Protein AF-A7SXW0-F1 (afdb_monomer_lite)

pLDDT: mean 94.32, std 7.85, range [54.81, 98.62]

Foldseek 3Di:
DQDWDADPDLQDKTWGWDDDPDPDIDIDIHHDPPNPNDDRVVVVVVVVVVVVVVVVVVD

Structure (mmCIF, N/CA/C/O backbone):
data_AF-A7SXW0-F1
#
_entry.id   AF-A7SXW0-F1
#
loop_
_atom_site.group_PDB
_atom_site.id
_atom_site.type_symbol
_atom_site.label_atom_id
_atom_site.label_alt_id
_atom_site.label_comp_id
_atom_site.label_asym_id
_atom_site.label_entity_id
_atom_site.label_seq_id
_atom_site.pdbx_PDB_ins_code
_atom_site.Cartn_x
_atom_site.Cartn_y
_atom_site.Cartn_z
_atom_site.occupancy
_atom_site.B_iso_or_equiv
_atom_site.auth_seq_id
_atom_site.auth_comp_id
_atom_site.auth_asym_id
_atom_site.auth_atom_id
_atom_site.pdbx_PDB_model_num
ATOM 1 N N . ALA A 1 1 ? -5.516 17.523 -0.579 1.00 54.81 1 ALA A N 1
ATOM 2 C CA . ALA A 1 1 ? -4.107 17.412 -1.007 1.00 54.81 1 ALA A CA 1
ATOM 3 C C . ALA A 1 1 ? -3.361 16.554 0.013 1.00 54.81 1 ALA A C 1
ATOM 5 O O . ALA A 1 1 ? -2.921 17.077 1.024 1.00 54.81 1 ALA A O 1
ATOM 6 N N . GLY A 1 2 ? -3.318 15.233 -0.182 1.00 61.97 2 GLY A N 1
ATOM 7 C CA . GLY A 1 2 ? -2.625 14.301 0.719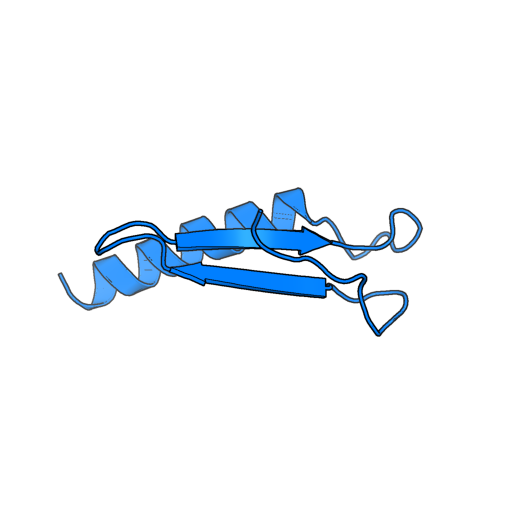 1.00 61.97 2 GLY A CA 1
ATOM 8 C C . GLY A 1 2 ? -1.237 14.007 0.172 1.00 61.97 2 GLY A C 1
ATOM 9 O O . GLY A 1 2 ? -1.100 13.070 -0.603 1.00 61.97 2 GLY A O 1
ATOM 10 N N . GLY A 1 3 ? -0.263 14.881 0.457 1.00 77.69 3 GLY A N 1
ATOM 11 C CA . GLY A 1 3 ? 1.081 14.872 -0.142 1.00 77.69 3 GLY A CA 1
ATOM 12 C C . GLY A 1 3 ? 1.623 13.466 -0.422 1.00 77.69 3 GLY A C 1
ATOM 13 O O . GLY A 1 3 ? 1.545 12.595 0.435 1.00 77.69 3 GLY A O 1
ATOM 14 N N . GLY A 1 4 ? 2.122 13.238 -1.637 1.00 86.06 4 GLY A N 1
ATOM 15 C CA . GLY A 1 4 ? 2.657 11.949 -2.078 1.00 86.06 4 GLY A CA 1
ATOM 16 C C . GLY A 1 4 ? 4.135 12.042 -2.417 1.00 86.06 4 GLY A C 1
ATOM 17 O O . GLY A 1 4 ? 4.645 13.116 -2.738 1.00 86.06 4 GLY A O 1
ATOM 18 N N . PHE A 1 5 ? 4.809 10.902 -2.373 1.00 94.19 5 PHE A N 1
ATOM 19 C CA . PHE A 1 5 ? 6.191 10.749 -2.807 1.00 94.19 5 PHE A CA 1
ATOM 20 C C . PHE A 1 5 ? 6.321 9.497 -3.672 1.00 94.19 5 PHE A C 1
ATOM 22 O O . PHE A 1 5 ? 5.498 8.583 -3.591 1.00 94.19 5 PHE A O 1
ATOM 29 N N . GLY A 1 6 ? 7.337 9.482 -4.533 1.00 95.81 6 GLY A N 1
ATOM 30 C CA . GLY A 1 6 ? 7.672 8.309 -5.336 1.00 95.81 6 GLY A CA 1
ATOM 31 C C . GLY A 1 6 ? 8.284 7.189 -4.486 1.00 9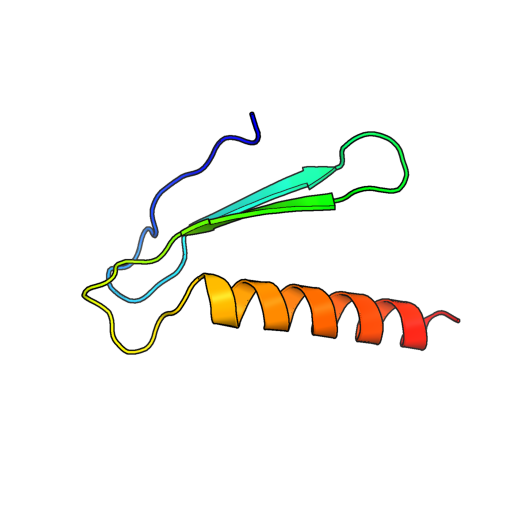5.81 6 GLY A C 1
ATOM 32 O O . GLY A 1 6 ? 8.779 7.456 -3.390 1.00 95.81 6 GLY A O 1
ATOM 33 N N . PRO A 1 7 ? 8.297 5.943 -4.980 1.00 96.94 7 PRO A N 1
ATOM 34 C CA . PRO A 1 7 ? 8.976 4.847 -4.299 1.00 96.94 7 PRO A CA 1
ATOM 35 C C . PRO A 1 7 ? 10.484 5.118 -4.190 1.00 96.94 7 PRO A C 1
ATOM 37 O O . PRO A 1 7 ? 11.104 5.610 -5.135 1.00 96.94 7 PRO A O 1
ATOM 40 N N . VAL A 1 8 ? 11.071 4.783 -3.036 1.00 97.12 8 VAL A N 1
ATOM 41 C CA . VAL A 1 8 ? 12.522 4.924 -2.799 1.00 97.12 8 VAL A CA 1
ATOM 42 C C . VAL A 1 8 ? 13.308 3.848 -3.556 1.00 97.12 8 VAL A C 1
ATOM 44 O O . VAL A 1 8 ? 14.366 4.136 -4.107 1.00 97.12 8 VAL A O 1
ATOM 47 N N . ALA A 1 9 ? 12.775 2.625 -3.611 1.00 96.81 9 ALA A N 1
ATOM 48 C CA . ALA A 1 9 ? 13.323 1.527 -4.404 1.00 96.81 9 ALA A CA 1
ATOM 49 C C . ALA A 1 9 ? 12.705 1.493 -5.811 1.00 96.81 9 ALA A C 1
ATOM 51 O O . ALA A 1 9 ? 11.551 1.885 -6.000 1.00 96.81 9 ALA A O 1
ATOM 52 N N . ASP A 1 10 ? 13.456 0.998 -6.798 1.00 96.75 10 ASP A N 1
ATOM 53 C CA . ASP A 1 10 ? 12.981 0.884 -8.184 1.00 96.75 10 ASP A CA 1
ATOM 54 C C . ASP A 1 10 ? 11.770 -0.043 -8.321 1.00 96.75 10 ASP A C 1
ATOM 56 O O . ASP A 1 10 ? 10.893 0.208 -9.144 1.00 96.75 10 ASP A O 1
ATOM 60 N N . ASP A 1 11 ? 11.708 -1.066 -7.481 1.00 97.25 11 ASP A N 1
ATOM 61 C CA . ASP A 1 11 ? 10.710 -2.128 -7.449 1.00 97.25 11 ASP A CA 1
ATOM 62 C C . ASP A 1 11 ? 9.825 -2.075 -6.191 1.00 97.25 11 ASP A C 1
ATOM 64 O O . ASP A 1 11 ? 9.212 -3.072 -5.806 1.00 97.25 11 ASP A O 1
ATOM 68 N N . GLY A 1 12 ? 9.765 -0.906 -5.546 1.00 97.94 12 GLY A N 1
ATOM 69 C CA . GLY A 1 12 ? 8.989 -0.664 -4.333 1.00 97.94 12 GLY A CA 1
ATOM 70 C C . GLY A 1 12 ? 7.768 0.237 -4.531 1.00 97.94 12 GLY A C 1
ATOM 71 O O . GLY A 1 12 ? 7.390 0.608 -5.646 1.00 97.94 12 GLY A O 1
ATOM 72 N N . TYR A 1 13 ? 7.178 0.634 -3.402 1.00 98.25 13 TYR A N 1
ATOM 73 C CA . TYR A 1 13 ? 6.043 1.555 -3.335 1.00 98.25 13 TYR A CA 1
ATOM 74 C C . TYR A 1 13 ? 6.403 2.811 -2.536 1.00 98.25 13 TYR A C 1
ATOM 76 O O . TYR A 1 13 ? 7.156 2.749 -1.564 1.00 98.25 13 TYR A O 1
ATOM 84 N N . GLY A 1 14 ? 5.856 3.954 -2.941 1.00 97.81 14 GLY A N 1
ATOM 85 C CA . GLY A 1 14 ? 5.737 5.137 -2.095 1.00 97.81 14 GLY A CA 1
ATOM 86 C C . GLY A 1 14 ? 4.320 5.178 -1.542 1.00 97.81 14 GLY A C 1
ATOM 87 O O . GLY A 1 14 ? 3.368 5.079 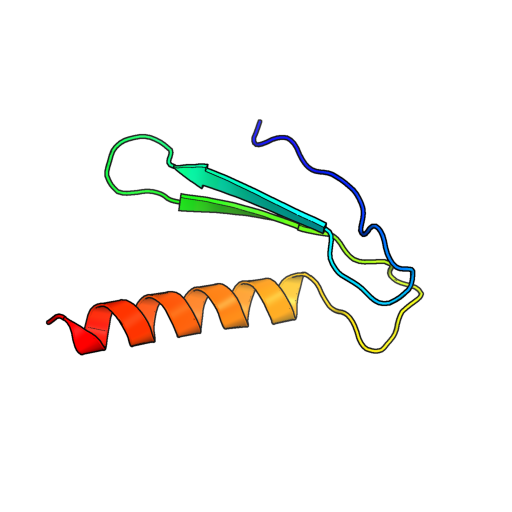-2.313 1.00 97.81 14 GLY A O 1
ATOM 88 N N . VAL A 1 15 ? 4.165 5.279 -0.222 1.00 96.94 15 VAL A N 1
ATOM 89 C CA . VAL A 1 15 ? 2.846 5.261 0.423 1.00 96.94 15 VAL A CA 1
ATOM 90 C C . VAL A 1 15 ? 2.797 6.341 1.486 1.00 96.94 15 VAL A C 1
ATOM 92 O O . VAL A 1 15 ? 3.576 6.322 2.437 1.00 96.94 15 VAL A O 1
ATOM 95 N N . SER A 1 16 ? 1.857 7.263 1.344 1.00 95.75 16 SER A N 1
ATOM 96 C CA . SER A 1 16 ? 1.486 8.208 2.391 1.00 95.75 16 SER A CA 1
ATOM 97 C C . SER A 1 16 ? -0.004 8.094 2.682 1.00 95.75 16 SER A C 1
ATOM 99 O O . SER A 1 16 ? -0.786 7.649 1.838 1.00 95.75 16 SER A O 1
ATOM 101 N N . TYR A 1 17 ? -0.399 8.488 3.887 1.00 94.62 17 TYR A N 1
ATOM 102 C CA . TYR A 1 17 ? -1.796 8.510 4.287 1.00 94.62 17 TYR A CA 1
ATOM 103 C C . TYR A 1 17 ? -2.112 9.741 5.129 1.00 94.62 17 TYR A C 1
ATOM 105 O O . TYR A 1 17 ? -1.225 10.359 5.722 1.00 94.62 17 TYR A O 1
ATOM 113 N N . ILE A 1 18 ? -3.390 10.098 5.168 1.00 93.69 18 ILE A N 1
ATOM 114 C CA . ILE A 1 18 ? -3.920 11.130 6.051 1.00 93.69 18 ILE A CA 1
ATOM 115 C C . ILE A 1 18 ? -5.253 10.665 6.625 1.00 93.69 18 ILE A C 1
ATOM 117 O O . ILE A 1 18 ? -6.128 10.210 5.889 1.00 93.69 18 ILE A O 1
ATOM 121 N N . ILE A 1 19 ? -5.398 10.804 7.940 1.00 92.38 19 ILE A N 1
ATOM 122 C CA . ILE A 1 19 ? -6.687 10.682 8.618 1.00 92.38 19 ILE A CA 1
ATOM 123 C C . ILE A 1 19 ? -7.397 12.021 8.435 1.00 92.38 19 ILE A C 1
ATOM 125 O O . ILE A 1 19 ? -6.877 13.070 8.821 1.00 92.38 19 ILE A O 1
ATOM 129 N N . ALA A 1 20 ? -8.545 11.997 7.775 1.00 88.62 20 ALA A N 1
ATOM 130 C CA . ALA A 1 20 ? -9.326 13.180 7.469 1.00 88.62 20 ALA A CA 1
ATOM 131 C C . ALA A 1 20 ? -10.618 13.163 8.283 1.00 88.62 20 ALA A C 1
ATOM 133 O O . ALA A 1 20 ? -11.544 12.414 7.989 1.00 88.62 20 ALA A O 1
ATOM 134 N N . GLY A 1 21 ? -10.686 14.022 9.297 1.00 88.38 21 GLY A N 1
ATOM 135 C CA . GLY A 1 21 ? -11.776 13.964 10.267 1.00 88.38 21 GLY A CA 1
ATOM 136 C C . GLY A 1 21 ? -11.624 12.748 11.179 1.00 88.38 21 GLY A C 1
ATOM 137 O O . GLY A 1 21 ? -10.509 12.430 11.585 1.00 88.38 21 GLY A O 1
ATOM 138 N N . GLU A 1 22 ? -12.740 12.105 11.506 1.00 90.12 22 GLU A N 1
ATOM 139 C CA . GLU A 1 22 ? -12.796 11.029 12.505 1.00 90.12 22 GLU A CA 1
ATOM 140 C C . GLU A 1 22 ? -12.8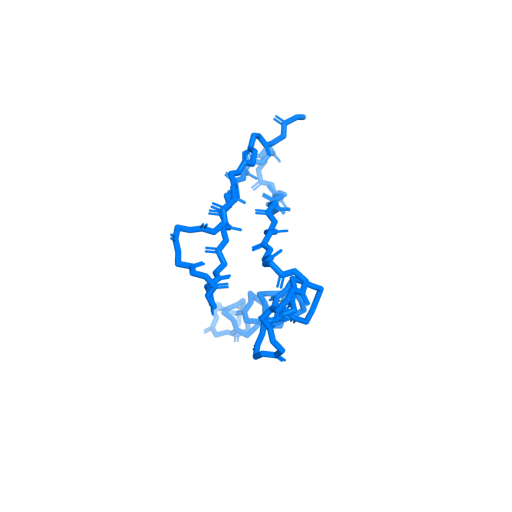35 9.636 11.853 1.00 90.12 22 GLU A C 1
ATOM 142 O O . GLU A 1 22 ? -12.135 8.737 12.309 1.00 90.12 22 GLU A O 1
ATOM 147 N N . ASP A 1 23 ? -13.537 9.492 10.722 1.00 88.81 23 ASP A N 1
ATOM 148 C CA . ASP A 1 23 ? -13.883 8.175 10.161 1.00 88.81 23 ASP A CA 1
ATOM 149 C C . ASP A 1 23 ? -13.343 7.928 8.743 1.00 88.81 23 ASP A C 1
ATOM 151 O O . ASP A 1 23 ? -13.813 7.031 8.045 1.00 88.81 23 ASP A O 1
ATOM 155 N N . GLN A 1 24 ? -12.421 8.760 8.247 1.00 91.25 24 GLN A N 1
ATOM 156 C CA . GLN A 1 24 ? -11.917 8.645 6.874 1.00 91.25 24 GLN A CA 1
ATOM 157 C C . GLN A 1 24 ? -10.394 8.586 6.834 1.00 91.25 24 GLN A C 1
ATOM 159 O O . GLN A 1 24 ? -9.697 9.432 7.399 1.00 91.25 24 GLN A O 1
ATOM 164 N N . LEU A 1 25 ? -9.877 7.614 6.087 1.00 93.19 25 LEU A N 1
ATOM 165 C CA . LEU A 1 25 ? -8.457 7.432 5.827 1.00 93.19 25 LEU A CA 1
ATOM 166 C C . LEU A 1 25 ? -8.207 7.537 4.322 1.00 93.19 25 LEU A C 1
ATOM 168 O O . LEU A 1 25 ? -8.755 6.774 3.532 1.00 93.19 25 LEU A O 1
ATOM 172 N N . PHE A 1 26 ? -7.369 8.486 3.914 1.00 93.94 26 PHE A N 1
ATOM 173 C CA . PHE A 1 26 ? -6.977 8.649 2.517 1.00 93.94 26 PHE A CA 1
ATOM 174 C C . PHE A 1 26 ? -5.556 8.147 2.310 1.00 93.94 26 PHE A C 1
ATOM 176 O O . PHE A 1 26 ? -4.644 8.600 2.998 1.00 93.94 26 PHE A O 1
ATOM 183 N N . PHE A 1 27 ? -5.359 7.292 1.308 1.00 95.62 27 PHE A N 1
ATOM 184 C CA . PHE A 1 27 ? -4.045 6.806 0.893 1.00 95.62 27 PHE A CA 1
ATOM 185 C C . PHE A 1 27 ? -3.612 7.427 -0.438 1.00 95.62 27 PHE A C 1
ATOM 187 O O . PHE A 1 27 ? -4.399 7.536 -1.378 1.00 95.62 27 PHE A O 1
ATOM 194 N N . HIS A 1 28 ? -2.332 7.779 -0.540 1.00 96.81 28 HIS A N 1
ATOM 195 C CA . HIS A 1 28 ? -1.662 8.087 -1.798 1.00 96.81 28 HIS A CA 1
ATOM 196 C C . HIS A 1 28 ? -0.559 7.054 -2.019 1.00 96.81 28 HIS A C 1
ATOM 198 O O . HIS A 1 28 ? 0.429 7.008 -1.287 1.00 96.81 28 HIS A O 1
ATOM 204 N N . ILE A 1 29 ? -0.751 6.214 -3.034 1.00 97.69 29 ILE A N 1
ATOM 205 C CA . ILE A 1 29 ? 0.127 5.088 -3.350 1.00 97.69 29 ILE A CA 1
ATOM 206 C C . ILE A 1 29 ? 0.744 5.323 -4.723 1.00 97.69 29 ILE A C 1
ATOM 208 O O . ILE A 1 29 ? 0.037 5.587 -5.697 1.00 97.69 29 ILE A O 1
ATOM 212 N N . THR A 1 30 ? 2.061 5.199 -4.809 1.00 97.69 30 THR A N 1
ATOM 213 C CA . THR A 1 30 ? 2.821 5.307 -6.052 1.00 97.69 30 THR A CA 1
ATOM 214 C C . THR A 1 30 ? 3.719 4.087 -6.235 1.00 97.69 30 THR A C 1
ATOM 216 O O . THR A 1 30 ? 4.193 3.483 -5.273 1.00 97.69 30 THR A O 1
ATOM 219 N N . CYS A 1 31 ? 3.964 3.717 -7.488 1.00 98.12 31 CYS A N 1
ATOM 220 C CA . CYS A 1 31 ? 4.968 2.734 -7.877 1.00 98.12 31 CYS A CA 1
ATOM 221 C C . CYS A 1 31 ? 5.525 3.105 -9.257 1.00 98.12 31 CYS A C 1
ATOM 223 O O . CYS A 1 31 ? 4.954 3.947 -9.959 1.00 98.12 31 CYS A O 1
ATOM 225 N N . LYS A 1 32 ? 6.648 2.507 -9.662 1.00 97.94 32 LYS A N 1
ATOM 226 C CA . LYS A 1 32 ? 7.180 2.716 -11.013 1.00 97.94 32 LYS A CA 1
ATOM 227 C C . LYS A 1 32 ? 6.464 1.792 -11.990 1.00 97.94 32 LYS A C 1
ATOM 229 O O . LYS A 1 32 ? 6.473 0.582 -11.813 1.00 97.94 32 LYS A O 1
ATOM 234 N N . HIS A 1 33 ? 5.945 2.339 -13.089 1.00 96.88 33 HIS A N 1
ATOM 235 C CA . HIS A 1 33 ? 5.338 1.530 -14.157 1.00 96.88 33 HIS A CA 1
ATOM 236 C C . HIS A 1 33 ? 6.302 0.506 -14.777 1.00 96.88 33 HIS A C 1
ATOM 238 O O . HIS A 1 33 ? 5.861 -0.511 -15.298 1.00 96.88 33 HIS A O 1
ATOM 244 N N . ALA A 1 34 ? 7.609 0.775 -14.725 1.00 97.12 34 ALA A N 1
ATOM 245 C CA . ALA A 1 34 ? 8.636 -0.123 -15.238 1.00 97.12 34 ALA A CA 1
ATOM 246 C C . ALA A 1 34 ? 8.903 -1.343 -14.335 1.00 97.12 34 ALA A C 1
ATOM 248 O O . ALA A 1 34 ? 9.569 -2.269 -14.786 1.00 97.12 34 ALA A O 1
ATOM 249 N N . ALA A 1 35 ? 8.415 -1.353 -13.088 1.00 97.62 35 ALA A N 1
ATOM 250 C CA . ALA A 1 35 ? 8.611 -2.449 -12.146 1.00 97.62 35 ALA A CA 1
ATOM 251 C C . ALA A 1 35 ? 7.414 -3.420 -12.191 1.00 97.62 35 ALA A C 1
ATOM 253 O O . ALA A 1 35 ? 6.384 -3.149 -11.565 1.00 97.62 35 ALA A O 1
ATOM 254 N N . PRO A 1 36 ? 7.519 -4.558 -12.908 1.00 96.19 36 PRO A N 1
ATOM 255 C CA . PRO A 1 36 ? 6.382 -5.441 -13.195 1.00 96.19 36 PRO A CA 1
ATOM 256 C C . PRO A 1 36 ? 5.835 -6.164 -11.957 1.00 96.19 36 PRO A C 1
ATOM 258 O O . PRO A 1 36 ? 4.724 -6.687 -11.977 1.00 96.19 36 PRO A O 1
ATOM 261 N N . ASN A 1 37 ? 6.608 -6.211 -10.872 1.00 96.69 37 ASN A N 1
ATOM 262 C CA . ASN A 1 37 ? 6.194 -6.767 -9.588 1.00 96.69 37 ASN A CA 1
ATOM 263 C C . ASN A 1 37 ? 5.333 -5.793 -8.762 1.00 96.69 37 ASN A C 1
ATOM 265 O O . ASN A 1 37 ? 4.721 -6.224 -7.780 1.00 96.69 37 ASN A O 1
ATOM 269 N N . THR A 1 38 ? 5.236 -4.520 -9.162 1.00 98.38 38 THR A N 1
ATOM 270 C CA . THR A 1 38 ? 4.469 -3.492 -8.448 1.00 98.38 38 THR A CA 1
ATOM 271 C C . THR A 1 38 ? 3.219 -3.041 -9.199 1.00 98.38 38 THR A C 1
ATOM 273 O O . THR A 1 38 ? 3.221 -2.916 -10.419 1.00 98.38 38 THR A O 1
ATOM 276 N N . ASP A 1 39 ? 2.140 -2.771 -8.462 1.00 98.44 39 ASP A N 1
ATOM 277 C CA . ASP A 1 39 ? 0.913 -2.168 -8.995 1.00 98.44 39 ASP A CA 1
ATOM 278 C C . ASP A 1 39 ? 0.202 -1.406 -7.869 1.00 98.44 39 ASP A C 1
ATOM 280 O O . ASP A 1 39 ? -0.323 -2.012 -6.933 1.00 98.44 39 ASP A O 1
ATOM 284 N N . ALA A 1 40 ? 0.190 -0.073 -7.956 1.00 98.06 40 ALA A N 1
ATOM 285 C CA . ALA A 1 40 ? -0.404 0.796 -6.941 1.00 98.06 40 ALA A CA 1
ATOM 286 C C . ALA A 1 40 ? -1.910 0.551 -6.739 1.00 98.06 40 ALA A C 1
ATOM 288 O O . ALA A 1 40 ? -2.393 0.644 -5.614 1.00 98.06 40 ALA A O 1
ATOM 289 N N . LYS A 1 41 ? -2.656 0.198 -7.796 1.00 98.06 41 LYS A N 1
ATOM 290 C CA . LYS A 1 41 ? -4.095 -0.092 -7.696 1.00 98.06 41 LYS A CA 1
ATOM 291 C C . LYS A 1 41 ? -4.337 -1.445 -7.046 1.00 98.06 41 LYS A C 1
ATOM 293 O O . LYS A 1 41 ? -5.243 -1.575 -6.230 1.00 98.06 41 LYS A O 1
ATOM 298 N N . ARG A 1 42 ? -3.532 -2.454 -7.395 1.00 98.44 42 ARG A N 1
ATOM 299 C CA . ARG A 1 42 ? -3.582 -3.756 -6.717 1.00 98.44 42 ARG A CA 1
ATOM 300 C C . ARG A 1 42 ? -3.243 -3.600 -5.238 1.00 98.44 42 ARG A C 1
ATOM 302 O O . ARG A 1 42 ? -3.964 -4.138 -4.414 1.00 98.44 42 ARG A O 1
ATOM 309 N N . PHE A 1 43 ? -2.200 -2.838 -4.916 1.00 98.44 43 PHE A N 1
ATOM 310 C CA . PHE A 1 43 ? -1.795 -2.595 -3.535 1.00 98.44 43 PHE A CA 1
ATOM 311 C C . PHE A 1 43 ? -2.863 -1.828 -2.740 1.00 98.44 43 PHE A C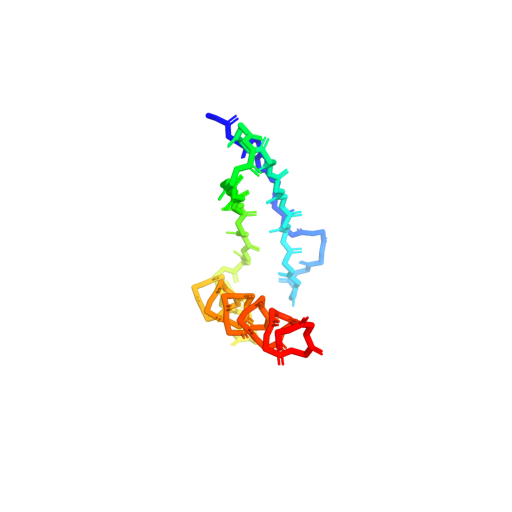 1
ATOM 313 O O . PHE A 1 43 ? -3.121 -2.177 -1.595 1.00 98.44 43 PHE A O 1
ATOM 320 N N . ALA A 1 44 ? -3.548 -0.859 -3.362 1.00 98.25 44 ALA A N 1
ATOM 321 C CA . ALA A 1 44 ? -4.684 -0.168 -2.748 1.00 98.25 44 ALA A CA 1
ATOM 322 C C . ALA A 1 44 ? -5.807 -1.133 -2.341 1.00 98.25 44 ALA A C 1
ATOM 324 O O . ALA A 1 44 ? -6.300 -1.040 -1.224 1.00 98.25 44 ALA A O 1
ATOM 325 N N . ARG A 1 45 ? -6.167 -2.087 -3.214 1.00 98.62 45 ARG A N 1
ATOM 326 C CA . ARG A 1 45 ? -7.163 -3.123 -2.885 1.00 98.62 45 ARG A CA 1
ATOM 327 C C . ARG A 1 45 ? -6.715 -4.007 -1.727 1.00 98.62 45 ARG A C 1
ATOM 329 O O . ARG A 1 45 ? -7.511 -4.282 -0.849 1.00 98.62 45 ARG A O 1
ATOM 336 N N . CYS A 1 46 ? -5.438 -4.390 -1.689 1.00 98.56 46 CYS A N 1
ATOM 337 C CA . CYS A 1 46 ? -4.920 -5.169 -0.565 1.00 98.56 46 CYS A CA 1
ATOM 338 C C . CYS A 1 46 ? -5.005 -4.399 0.761 1.00 98.56 46 CYS A C 1
ATOM 340 O O . CYS A 1 46 ? -5.261 -5.013 1.789 1.00 98.56 46 CYS A O 1
ATOM 342 N N . ILE A 1 47 ? -4.785 -3.078 0.758 1.00 98.19 47 ILE A N 1
ATOM 343 C CA . ILE A 1 47 ? -4.952 -2.253 1.965 1.00 98.19 47 ILE A CA 1
ATOM 344 C C . ILE A 1 47 ? -6.417 -2.232 2.401 1.00 98.19 47 ILE A C 1
ATOM 346 O O . ILE A 1 47 ? -6.676 -2.409 3.582 1.00 98.19 47 ILE A O 1
ATOM 350 N N . ASP A 1 48 ? -7.342 -2.034 1.462 1.00 97.44 48 ASP A N 1
ATOM 351 C CA . ASP A 1 48 ? -8.789 -2.025 1.715 1.00 97.44 48 ASP A CA 1
ATOM 352 C C . ASP A 1 48 ? -9.247 -3.341 2.366 1.00 97.44 48 ASP A C 1
ATOM 354 O O . ASP A 1 48 ? -9.739 -3.338 3.491 1.00 97.44 48 ASP A O 1
ATOM 358 N N . GLU A 1 49 ? -8.928 -4.474 1.730 1.00 98.50 49 GLU A N 1
ATOM 359 C CA . GLU A 1 49 ? -9.201 -5.824 2.247 1.00 98.50 49 GLU A CA 1
ATOM 360 C C . GLU A 1 49 ? -8.556 -6.051 3.627 1.00 98.50 49 GLU A C 1
ATOM 362 O O . GLU A 1 49 ? -9.194 -6.569 4.536 1.00 98.50 49 GLU A O 1
ATOM 367 N N . SER A 1 50 ? -7.310 -5.604 3.827 1.00 98.38 50 SER A N 1
ATOM 368 C CA . SER A 1 50 ? -6.626 -5.765 5.120 1.00 98.38 50 SER A CA 1
ATOM 369 C C . SER A 1 50 ? -7.257 -4.927 6.235 1.00 98.38 50 SER A C 1
ATOM 371 O O . SER A 1 50 ? -7.194 -5.316 7.398 1.00 98.38 50 SER A O 1
ATOM 373 N N . LEU A 1 51 ? -7.804 -3.749 5.920 1.00 97.00 51 LEU A N 1
ATOM 374 C CA . LEU A 1 51 ? -8.485 -2.908 6.907 1.00 97.00 51 LEU A CA 1
ATOM 375 C C . LEU A 1 51 ? -9.836 -3.507 7.301 1.00 97.00 51 LEU A C 1
ATOM 377 O O . LEU A 1 51 ? -10.177 -3.467 8.483 1.00 97.00 51 LEU A O 1
ATOM 381 N N . ASP A 1 52 ? -10.554 -4.096 6.343 1.00 97.44 52 ASP A N 1
ATOM 382 C CA . ASP A 1 52 ? -11.758 -4.882 6.612 1.00 97.44 52 ASP A CA 1
ATOM 383 C C . ASP A 1 52 ? -11.441 -6.093 7.504 1.00 97.44 52 ASP A C 1
ATOM 385 O O . ASP A 1 52 ? -12.076 -6.255 8.542 1.00 97.44 52 ASP A O 1
ATOM 389 N N . ASP A 1 53 ? -10.396 -6.867 7.191 1.00 98.31 53 ASP A N 1
ATOM 390 C CA . ASP A 1 53 ? -9.963 -8.003 8.020 1.00 98.31 53 ASP A CA 1
ATOM 391 C C . ASP A 1 53 ? -9.600 -7.575 9.455 1.00 98.31 53 ASP A C 1
ATOM 393 O O . ASP A 1 53 ? -9.887 -8.279 10.427 1.00 98.31 53 ASP A O 1
ATOM 397 N N . ILE A 1 54 ? -8.952 -6.413 9.611 1.00 97.44 54 ILE A N 1
ATOM 398 C CA . ILE A 1 54 ? -8.635 -5.855 10.931 1.00 97.44 54 ILE A CA 1
ATOM 399 C C . ILE A 1 54 ? -9.918 -5.479 11.668 1.00 97.44 54 ILE A C 1
ATOM 401 O O . ILE A 1 54 ? -10.017 -5.782 12.853 1.00 97.44 54 ILE A O 1
ATOM 405 N N . ARG A 1 55 ? -10.887 -4.834 11.007 1.00 96.12 55 ARG A N 1
ATOM 406 C CA . ARG A 1 55 ? -12.181 -4.502 11.621 1.00 96.12 55 ARG A CA 1
ATOM 407 C C . ARG A 1 55 ? -12.873 -5.769 12.123 1.00 96.12 55 ARG A C 1
ATOM 409 O O . ARG A 1 55 ? -13.237 -5.821 13.293 1.00 96.12 55 ARG A O 1
ATOM 416 N N . ASP A 1 56 ? -12.961 -6.792 11.279 1.00 97.88 56 ASP A N 1
ATOM 417 C CA . ASP A 1 56 ? -13.643 -8.054 11.576 1.00 97.88 56 ASP A CA 1
ATOM 418 C C . ASP A 1 56 ? -12.988 -8.838 12.739 1.00 97.88 56 ASP A C 1
ATOM 420 O O . ASP A 1 56 ? -13.618 -9.704 13.340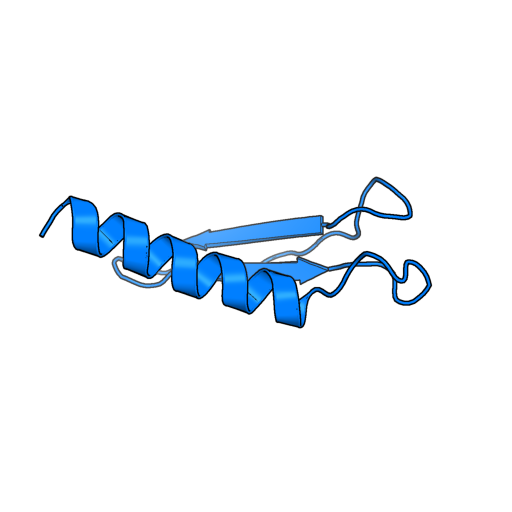 1.00 97.88 56 ASP A O 1
ATOM 424 N N . LEU A 1 57 ? -11.730 -8.543 13.098 1.00 97.50 57 LEU A N 1
ATOM 425 C CA . LEU A 1 57 ? -11.069 -9.118 14.277 1.00 97.50 57 LEU A CA 1
ATOM 426 C C . LEU A 1 57 ? -11.541 -8.494 15.605 1.00 97.50 57 LEU A C 1
ATOM 428 O O . LEU A 1 57 ? -11.402 -9.123 16.658 1.00 97.50 57 LEU A O 1
ATOM 432 N N . PHE A 1 58 ? -12.024 -7.250 15.575 1.00 95.25 58 PHE A N 1
ATOM 433 C CA . PHE A 1 58 ? -12.410 -6.481 16.766 1.00 95.25 58 PHE A CA 1
ATOM 434 C C . PHE A 1 58 ? -13.928 -6.301 16.929 1.00 95.25 58 PHE A C 1
ATOM 436 O O . PHE A 1 58 ? -14.350 -5.810 17.980 1.00 95.25 58 PHE A O 1
ATOM 443 N N . GLU A 1 59 ? -14.721 -6.694 15.930 1.00 84.62 59 GLU A N 1
ATOM 444 C CA . GLU A 1 59 ? -16.191 -6.792 15.980 1.00 84.62 59 GLU A CA 1
ATOM 445 C C . GLU A 1 59 ? -16.664 -8.195 16.397 1.00 84.62 59 GLU A C 1
ATOM 447 O O . GLU A 1 59 ? -17.644 -8.268 17.178 1.00 84.62 59 GLU A O 1
#

Secondary structure (DSSP, 8-state):
-------SSTTSEEEEEEE-SSS-EEEEEEE-TT-TT--HHHHHHHHHHHHHHHHHHH-

Organism: Nematostella vectensis (NCBI:txid45351)

Sequence (59 aa):
AGGGFGPVADDGYGVSYIIAGEDQLFFHITCKHAAPNTDAKRFARCIDESLDDIRDLFE

Radius of gyration: 13.11 Å; chains: 1; bounding box: 30×26×32 Å

InterPro domains:
  IPR000542 Acyltransferase ChoActase/COT/CPT [PTHR22589] (2-58)
  IPR023213 Chloramphenicol acetyltransferase-like domain superfamily [G3DSA:3.30.559.10] (1-59)
  IPR039551 Choline/Carnitine o-acyltransferase, domain 1 and 2 [PF00755] (2-48)